Protein AF-A0A9N9IDR5-F1 (afdb_monomer_lite)

InterPro domains:
  IPR032675 Leucine-rich repeat domain superfamily [G3DSA:3.80.10.10] (1-60)

Secondary structure (DSSP, 8-state):
------EEE-TT-TT--HHHHHHHHHH-TT--EEE-TT-TTS-HHHHHHH-TTSEEE--------

Foldseek 3Di:
DQDQAQEEEPAPPQPDDLVNLQVCLVRHVNHQEYEHAPNVRDDVVSCCVSPVRHHYHRPDPPPVD

Structure (mmCIF, N/CA/C/O backbone):
data_AF-A0A9N9IDR5-F1
#
_entry.id   AF-A0A9N9IDR5-F1
#
loop_
_atom_site.group_PDB
_atom_site.id
_atom_sit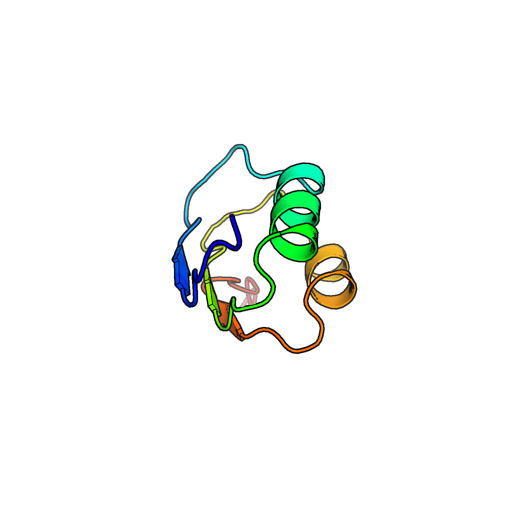e.type_symbol
_atom_site.label_atom_id
_atom_site.label_alt_id
_atom_site.label_comp_id
_atom_site.label_asym_id
_atom_site.label_entity_id
_atom_site.label_seq_id
_atom_site.pdbx_PDB_ins_code
_atom_site.Cartn_x
_atom_site.Cartn_y
_atom_site.Cartn_z
_atom_site.occupancy
_atom_site.B_iso_or_equiv
_atom_site.auth_seq_id
_atom_site.auth_comp_id
_atom_site.auth_asym_id
_atom_site.auth_atom_id
_atom_site.pdbx_PDB_model_num
ATOM 1 N N . MET A 1 1 ? -18.589 13.996 -0.180 1.00 51.50 1 MET A N 1
ATOM 2 C CA . MET A 1 1 ? -18.925 12.611 -0.579 1.00 51.50 1 MET A CA 1
ATOM 3 C C . MET A 1 1 ? -17.842 11.715 -0.016 1.00 51.50 1 MET A C 1
ATOM 5 O O . MET A 1 1 ? -16.689 11.965 -0.332 1.00 51.50 1 MET A O 1
ATOM 9 N N . CYS A 1 2 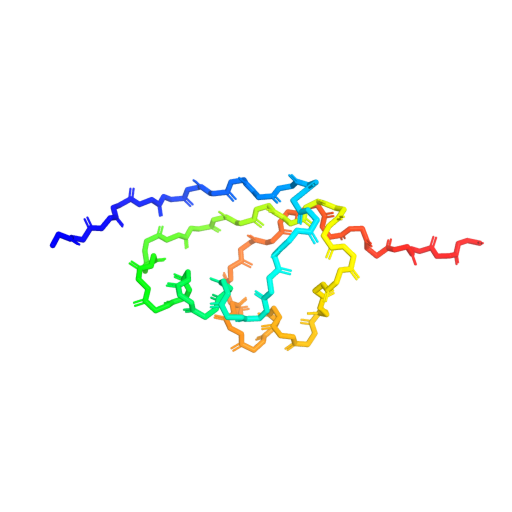? -18.178 10.740 0.828 1.00 56.59 2 CYS A N 1
ATOM 10 C CA . CYS A 1 2 ? -17.221 9.704 1.222 1.00 56.59 2 CYS A CA 1
ATOM 11 C C . CYS A 1 2 ? -17.277 8.598 0.166 1.00 56.59 2 CYS A C 1
ATOM 13 O O . CYS A 1 2 ? -18.348 8.045 -0.086 1.00 56.59 2 CYS A O 1
ATOM 15 N N . LEU A 1 3 ? -16.154 8.335 -0.498 1.00 73.62 3 LEU A N 1
ATOM 16 C CA . LEU A 1 3 ? -16.034 7.235 -1.449 1.00 73.62 3 LEU A CA 1
ATOM 17 C C . LEU A 1 3 ? -15.911 5.934 -0.652 1.00 73.62 3 LEU A C 1
ATOM 19 O O . LEU A 1 3 ? -14.932 5.742 0.059 1.00 73.62 3 LEU A O 1
ATOM 23 N N . ASN A 1 4 ? -16.904 5.051 -0.764 1.00 87.56 4 ASN A N 1
ATOM 24 C CA . ASN A 1 4 ? -16.873 3.737 -0.120 1.00 87.56 4 ASN A CA 1
ATOM 25 C C . ASN A 1 4 ? -16.176 2.714 -1.031 1.00 87.56 4 ASN A C 1
ATOM 27 O O . ASN A 1 4 ? -16.792 1.770 -1.521 1.00 87.56 4 ASN A O 1
ATOM 31 N N . ILE A 1 5 ? -14.911 2.988 -1.355 1.00 93.25 5 ILE A N 1
ATOM 32 C CA . ILE A 1 5 ? -14.072 2.095 -2.157 1.00 93.25 5 ILE A CA 1
ATOM 33 C C . ILE A 1 5 ? -13.358 1.150 -1.198 1.00 93.25 5 ILE A C 1
ATOM 35 O O . ILE A 1 5 ? -12.570 1.609 -0.380 1.00 93.25 5 ILE A O 1
ATOM 39 N N . ILE A 1 6 ? -13.636 -0.146 -1.338 1.00 95.31 6 ILE A N 1
ATOM 40 C CA . ILE A 1 6 ? -13.063 -1.221 -0.511 1.00 95.31 6 ILE A CA 1
ATOM 41 C C . ILE A 1 6 ? -11.864 -1.878 -1.212 1.00 95.31 6 ILE A C 1
ATOM 43 O O . ILE A 1 6 ? -10.883 -2.241 -0.571 1.00 95.31 6 ILE A O 1
ATOM 47 N N . TYR A 1 7 ? -11.906 -1.967 -2.543 1.00 95.12 7 TYR A N 1
ATOM 48 C CA . TYR A 1 7 ? -10.869 -2.576 -3.373 1.00 95.12 7 TYR A CA 1
ATOM 49 C C . TYR A 1 7 ? -10.438 -1.603 -4.469 1.00 95.12 7 TYR A C 1
ATOM 51 O O . TYR A 1 7 ? -11.287 -1.059 -5.184 1.00 95.12 7 TYR A O 1
ATOM 59 N N . LEU A 1 8 ? -9.131 -1.403 -4.622 1.00 94.56 8 LEU A N 1
ATOM 60 C CA . LEU A 1 8 ? -8.558 -0.555 -5.661 1.00 94.56 8 LEU A CA 1
ATOM 61 C C . LEU A 1 8 ? -7.383 -1.268 -6.338 1.00 94.56 8 LEU A C 1
ATOM 63 O O . LEU A 1 8 ? -6.360 -1.519 -5.711 1.00 94.56 8 LEU A O 1
ATOM 67 N N . ASP A 1 9 ? -7.517 -1.560 -7.630 1.00 94.06 9 ASP A N 1
ATOM 68 C CA . ASP A 1 9 ? -6.429 -2.094 -8.454 1.00 94.06 9 ASP A CA 1
ATOM 69 C C . ASP A 1 9 ? -5.762 -0.959 -9.233 1.00 94.06 9 ASP A C 1
ATOM 71 O O . ASP A 1 9 ? -6.401 -0.234 -10.000 1.00 94.06 9 ASP A O 1
ATOM 75 N N . LEU A 1 10 ? -4.465 -0.799 -8.996 1.00 92.69 10 LEU A N 1
ATOM 76 C CA . LEU A 1 10 ? -3.595 0.164 -9.650 1.00 92.69 10 LEU A CA 1
ATOM 77 C C . LEU A 1 10 ? -2.385 -0.510 -10.316 1.00 92.69 10 LEU A C 1
ATOM 79 O O . LEU A 1 10 ? -1.415 0.162 -10.690 1.00 92.69 10 LEU A O 1
ATOM 83 N N . GLY A 1 11 ? -2.443 -1.827 -10.502 1.00 92.06 11 GLY A N 1
ATOM 84 C CA . GLY A 1 11 ? -1.412 -2.619 -11.143 1.00 92.06 11 GLY A CA 1
ATOM 85 C C . GLY A 1 11 ? -1.037 -2.094 -12.531 1.00 92.06 11 GLY A C 1
ATOM 86 O O . GLY A 1 11 ? -1.843 -1.544 -13.277 1.00 92.06 11 GLY A O 1
ATOM 87 N N . TYR A 1 12 ? 0.237 -2.256 -12.879 1.00 89.75 12 TYR A N 1
ATOM 88 C CA . TYR A 1 12 ? 0.873 -1.851 -14.132 1.00 89.75 12 TYR A CA 1
ATOM 89 C C . TYR A 1 12 ? 0.814 -0.347 -14.434 1.00 89.75 12 TYR A C 1
ATOM 91 O O . TYR A 1 12 ? 1.204 0.086 -15.522 1.00 89.75 12 TYR A O 1
ATOM 99 N N . THR A 1 13 ? 0.406 0.478 -13.470 1.00 90.38 13 THR A N 1
ATOM 100 C CA . THR A 1 13 ? 0.313 1.923 -13.663 1.00 90.38 13 THR A CA 1
ATOM 101 C C . THR A 1 13 ? 1.683 2.584 -13.475 1.00 90.38 13 THR A C 1
ATOM 103 O O . THR A 1 13 ? 2.142 2.847 -12.364 1.00 90.38 13 THR A O 1
ATOM 106 N N . LEU A 1 14 ? 2.344 2.912 -14.589 1.00 81.94 14 LEU A N 1
ATOM 107 C CA . LEU A 1 14 ? 3.723 3.438 -14.615 1.00 81.94 14 LEU A CA 1
ATOM 108 C C . LEU A 1 14 ? 3.886 4.848 -14.006 1.00 81.94 14 LEU A C 1
ATOM 110 O O . LEU A 1 14 ? 4.999 5.267 -13.673 1.00 81.94 14 LEU A O 1
ATOM 114 N N . SER A 1 15 ? 2.785 5.589 -13.871 1.00 87.88 15 SER A N 1
ATOM 115 C CA . SER A 1 15 ? 2.776 6.993 -13.438 1.00 87.88 15 SER A CA 1
ATOM 116 C C . SER A 1 15 ? 2.371 7.195 -11.977 1.00 87.88 15 SER A C 1
ATOM 118 O O . SER A 1 15 ? 2.200 8.338 -11.552 1.00 87.88 15 SER A O 1
ATOM 120 N N . ILE A 1 16 ? 2.223 6.122 -11.191 1.00 89.75 16 ILE A N 1
ATOM 121 C CA . ILE A 1 16 ? 1.913 6.263 -9.763 1.00 89.75 16 ILE A CA 1
ATOM 122 C C . ILE A 1 16 ? 3.110 6.854 -9.038 1.00 89.75 16 ILE A C 1
ATOM 124 O O . ILE A 1 16 ? 4.263 6.472 -9.247 1.00 89.75 16 ILE A O 1
ATOM 128 N N . SER A 1 17 ? 2.806 7.816 -8.177 1.00 90.50 17 SER A N 1
ATOM 129 C CA . SER A 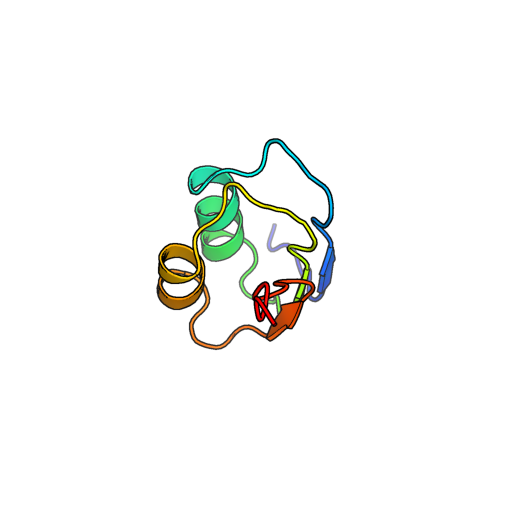1 17 ? 3.778 8.516 -7.354 1.00 90.50 17 SER A CA 1
ATOM 130 C C . SER A 1 17 ? 3.388 8.441 -5.882 1.00 90.50 17 SER A C 1
ATOM 132 O O . SER A 1 17 ? 2.252 8.121 -5.529 1.00 90.50 17 SER A O 1
ATOM 134 N N . CYS A 1 18 ? 4.307 8.843 -5.007 1.00 90.56 18 CYS A N 1
ATOM 135 C CA . CYS A 1 18 ? 4.009 9.007 -3.586 1.00 90.56 18 CYS A CA 1
ATOM 136 C C . CYS A 1 18 ? 2.854 9.994 -3.327 1.00 90.56 18 CYS A C 1
ATOM 138 O O . CYS A 1 18 ? 2.198 9.892 -2.297 1.00 90.56 18 CYS A O 1
ATOM 140 N N . ILE A 1 19 ? 2.603 10.950 -4.232 1.00 93.81 19 ILE A N 1
ATOM 141 C CA . ILE A 1 19 ? 1.479 11.891 -4.112 1.00 93.81 19 ILE A CA 1
ATOM 142 C C . ILE A 1 19 ? 0.155 11.153 -4.324 1.00 93.81 19 ILE A C 1
ATOM 144 O O . ILE A 1 19 ? -0.775 11.343 -3.549 1.00 93.81 19 ILE A O 1
ATOM 148 N N . THR A 1 20 ? 0.092 10.261 -5.317 1.00 93.19 20 THR A N 1
ATOM 149 C CA . THR A 1 20 ? -1.082 9.416 -5.580 1.00 93.19 20 THR A CA 1
ATOM 150 C C . THR A 1 20 ? -1.444 8.586 -4.350 1.00 93.19 20 THR A C 1
ATOM 152 O O . THR A 1 20 ? -2.596 8.573 -3.932 1.00 93.19 20 THR A O 1
ATOM 155 N N . LEU A 1 21 ? -0.446 7.954 -3.727 1.00 94.25 21 LEU A N 1
ATOM 156 C CA . LEU A 1 21 ? -0.650 7.131 -2.534 1.00 94.25 21 LEU A CA 1
ATOM 157 C C . LEU A 1 21 ? -1.122 7.946 -1.326 1.00 94.25 21 LEU A C 1
ATOM 159 O O . LEU A 1 21 ? -1.979 7.483 -0.584 1.00 94.25 21 LEU A O 1
ATOM 163 N N . LYS A 1 22 ? -0.619 9.174 -1.148 1.00 95.81 22 LYS A N 1
ATOM 164 C CA . LYS A 1 22 ? -1.117 10.074 -0.096 1.00 95.81 22 LYS A CA 1
ATOM 165 C C . LYS A 1 22 ? -2.585 10.422 -0.302 1.00 95.81 22 LYS A C 1
ATOM 167 O O . LYS A 1 22 ? -3.360 10.312 0.631 1.00 95.81 22 LYS A O 1
ATOM 172 N N . ILE A 1 23 ? -2.978 10.768 -1.528 1.00 94.88 23 ILE A N 1
ATOM 173 C CA . ILE A 1 23 ? -4.380 11.075 -1.839 1.0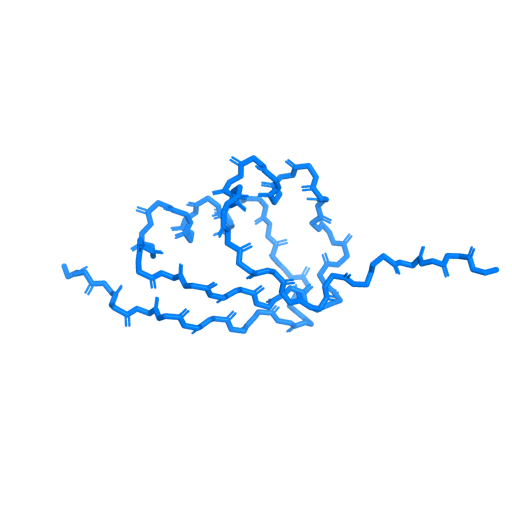0 94.88 23 ILE A CA 1
ATOM 174 C C . ILE A 1 23 ? -5.275 9.870 -1.529 1.00 94.88 23 ILE A C 1
ATOM 176 O O . ILE A 1 23 ? -6.347 10.052 -0.961 1.00 94.88 23 ILE A O 1
ATOM 180 N N . ILE A 1 24 ? -4.827 8.654 -1.854 1.00 94.19 24 ILE A N 1
ATOM 181 C CA . ILE A 1 24 ? -5.547 7.419 -1.519 1.00 94.19 24 ILE A CA 1
ATOM 182 C C . ILE A 1 24 ? -5.702 7.276 -0.001 1.00 94.19 24 ILE A C 1
ATOM 184 O O . ILE A 1 24 ? -6.827 7.131 0.466 1.00 94.19 24 ILE A O 1
ATOM 188 N N . ALA A 1 25 ? -4.613 7.385 0.765 1.00 94.00 25 ALA A N 1
ATOM 189 C CA . ALA A 1 25 ? -4.649 7.293 2.227 1.00 94.00 25 ALA A CA 1
ATOM 190 C C . ALA A 1 25 ? -5.547 8.370 2.872 1.00 94.00 25 ALA A C 1
ATOM 192 O O . ALA A 1 25 ? -6.277 8.091 3.822 1.00 94.00 25 ALA A O 1
ATOM 193 N N . ASP A 1 26 ? -5.530 9.585 2.321 1.00 94.56 26 ASP A N 1
ATOM 194 C CA . ASP A 1 26 ? -6.263 10.738 2.848 1.00 94.56 26 ASP A CA 1
ATOM 195 C C . ASP A 1 26 ? -7.771 10.697 2.542 1.00 94.56 26 ASP A C 1
ATOM 197 O O . ASP A 1 26 ? -8.529 11.402 3.200 1.00 94.56 26 ASP A O 1
ATOM 201 N N . HIS A 1 27 ? -8.219 9.923 1.542 1.00 93.00 27 HIS A N 1
ATOM 202 C CA . HIS A 1 27 ? -9.613 9.975 1.065 1.00 93.00 27 HIS A CA 1
ATOM 203 C C . HIS A 1 27 ? -10.333 8.623 1.046 1.00 93.00 27 HIS A C 1
ATOM 205 O O . HIS A 1 27 ? -11.564 8.597 1.113 1.00 93.00 27 HIS A O 1
ATOM 211 N N . LEU A 1 28 ? -9.612 7.504 0.927 1.00 93.75 28 LEU A N 1
ATOM 212 C CA . LEU A 1 28 ? -10.192 6.163 0.818 1.00 93.75 28 LEU A CA 1
ATOM 213 C C . LEU A 1 28 ? -10.084 5.417 2.152 1.00 93.75 28 LEU A C 1
ATOM 215 O O . LEU A 1 28 ? -9.427 4.391 2.263 1.00 93.75 28 LEU A O 1
ATOM 219 N N . HIS A 1 29 ? -10.749 5.940 3.181 1.00 91.25 29 HIS A N 1
ATOM 220 C CA . HIS A 1 29 ? -10.688 5.382 4.540 1.00 91.25 29 HIS A CA 1
ATOM 221 C C . HIS A 1 29 ? -11.355 4.006 4.699 1.00 91.25 29 HIS A C 1
ATOM 223 O O . HIS A 1 29 ? -11.142 3.351 5.712 1.00 91.25 29 HIS A O 1
ATOM 229 N N . ALA A 1 30 ? -12.181 3.592 3.735 1.00 93.38 30 ALA A N 1
ATOM 230 C CA . ALA A 1 30 ? -12.816 2.272 3.704 1.00 93.38 30 ALA A CA 1
ATOM 231 C C . ALA A 1 30 ? -12.032 1.253 2.861 1.00 93.38 30 ALA A C 1
ATOM 233 O O . ALA A 1 30 ? -12.522 0.149 2.642 1.00 93.38 30 ALA A O 1
ATOM 234 N N . LEU A 1 31 ? -10.858 1.634 2.340 1.00 94.81 31 LEU A N 1
ATOM 235 C CA . LEU A 1 31 ? -10.045 0.754 1.515 1.00 94.81 31 LEU A CA 1
ATOM 236 C C . LEU A 1 31 ? -9.484 -0.376 2.376 1.00 94.81 31 LEU A C 1
ATOM 238 O O . LEU A 1 31 ? -8.857 -0.118 3.399 1.00 94.81 31 LEU A O 1
ATOM 242 N N . GLU A 1 32 ? -9.693 -1.611 1.934 1.00 94.94 32 GLU A N 1
ATOM 243 C CA . GLU A 1 32 ? -9.194 -2.828 2.582 1.00 94.94 32 GLU A CA 1
ATOM 244 C C . GLU A 1 32 ? -8.089 -3.496 1.750 1.00 94.94 32 GLU A C 1
ATOM 246 O O . GLU A 1 32 ? -7.205 -4.142 2.308 1.00 94.94 32 GLU A O 1
ATOM 251 N N . TYR A 1 33 ? -8.085 -3.280 0.427 1.00 94.81 33 TYR A N 1
ATOM 252 C CA . TYR A 1 33 ? -7.070 -3.823 -0.476 1.00 94.81 33 TYR A CA 1
ATOM 253 C C . TYR A 1 33 ? -6.634 -2.820 -1.550 1.00 94.81 33 TYR A C 1
ATOM 255 O O . TYR A 1 33 ? -7.466 -2.189 -2.213 1.00 94.81 33 TYR A O 1
ATOM 263 N N . LEU A 1 34 ? -5.319 -2.739 -1.774 1.00 94.69 34 LEU A N 1
ATOM 264 C CA . LEU A 1 34 ? -4.700 -1.944 -2.834 1.00 94.69 34 LEU A CA 1
ATOM 265 C C . LEU A 1 34 ? -3.714 -2.788 -3.653 1.00 94.69 34 LEU A C 1
ATOM 267 O O . LEU A 1 34 ? -2.667 -3.188 -3.146 1.00 94.69 34 LEU A O 1
ATOM 271 N N . ASP A 1 35 ? -3.995 -3.002 -4.939 1.00 93.75 35 ASP A N 1
ATOM 272 C CA . ASP A 1 35 ? -3.047 -3.662 -5.844 1.00 93.75 35 ASP A CA 1
ATOM 273 C C . ASP A 1 35 ? -2.047 -2.665 -6.432 1.00 93.75 35 ASP A C 1
ATOM 275 O O . ASP A 1 35 ? -2.434 -1.682 -7.066 1.00 93.75 35 ASP A O 1
ATOM 279 N N . LEU A 1 36 ? -0.751 -2.930 -6.272 1.00 91.69 36 LEU A N 1
ATOM 280 C CA . LEU A 1 36 ? 0.335 -2.137 -6.855 1.00 91.69 36 LEU A CA 1
ATOM 281 C C . LEU A 1 36 ? 1.252 -2.988 -7.732 1.00 91.69 36 LEU A C 1
ATOM 283 O O . LEU A 1 36 ? 2.449 -2.704 -7.866 1.00 91.69 36 LEU A O 1
ATOM 287 N N . LYS A 1 37 ? 0.699 -4.034 -8.351 1.00 90.06 37 LYS A N 1
ATOM 288 C CA . LYS A 1 37 ? 1.426 -4.920 -9.252 1.00 90.06 37 LYS A CA 1
ATOM 289 C C . LYS A 1 37 ? 2.305 -4.168 -10.236 1.00 90.06 37 LYS A C 1
ATOM 291 O O . LYS A 1 37 ? 1.829 -3.326 -10.979 1.00 90.06 37 LYS A O 1
ATOM 296 N N . ASN A 1 38 ? 3.595 -4.491 -10.295 1.00 86.75 38 ASN A N 1
ATOM 297 C CA . ASN A 1 38 ? 4.531 -3.902 -11.264 1.00 86.75 38 ASN A CA 1
ATOM 298 C C . ASN A 1 38 ? 4.669 -2.353 -11.202 1.00 86.75 38 ASN A C 1
ATOM 300 O O . ASN A 1 38 ? 5.180 -1.727 -12.138 1.00 86.75 38 ASN A O 1
ATOM 304 N N . CYS A 1 39 ? 4.277 -1.721 -10.088 1.00 89.31 39 CYS A N 1
ATOM 305 C CA . CYS A 1 39 ? 4.485 -0.295 -9.815 1.00 89.31 39 CYS A CA 1
ATOM 306 C C . CYS A 1 39 ? 5.905 -0.030 -9.281 1.00 89.31 39 CYS A C 1
ATOM 308 O O . CYS A 1 39 ? 6.109 0.420 -8.156 1.00 89.31 39 CYS A O 1
ATOM 310 N N . HIS A 1 40 ? 6.907 -0.285 -10.124 1.00 84.00 40 HIS A N 1
ATOM 311 C CA . HIS A 1 40 ? 8.345 -0.264 -9.802 1.00 84.00 40 HIS A CA 1
ATOM 312 C C . HIS A 1 40 ? 8.901 1.067 -9.252 1.00 84.00 40 HIS A C 1
ATOM 314 O O . HIS A 1 40 ? 10.019 1.103 -8.744 1.00 84.00 40 HIS A O 1
ATOM 320 N N . ARG A 1 41 ? 8.160 2.178 -9.366 1.00 85.88 41 ARG A N 1
ATOM 321 C CA . ARG A 1 41 ? 8.569 3.500 -8.846 1.00 85.88 41 ARG A CA 1
ATOM 322 C C . ARG A 1 41 ? 8.182 3.715 -7.385 1.00 85.88 41 ARG A C 1
ATOM 324 O O . ARG A 1 41 ? 8.614 4.694 -6.778 1.00 85.88 41 ARG A O 1
ATOM 331 N N . ILE A 1 42 ? 7.354 2.834 -6.834 1.00 87.31 42 ILE A N 1
ATOM 332 C CA . ILE A 1 42 ? 6.931 2.891 -5.443 1.00 87.31 42 ILE A CA 1
ATOM 333 C C . ILE A 1 42 ? 7.934 2.106 -4.601 1.00 87.31 42 ILE A C 1
ATOM 335 O O . ILE A 1 42 ? 8.446 1.062 -5.006 1.00 87.31 42 ILE A O 1
ATOM 339 N N . SER A 1 43 ? 8.242 2.623 -3.416 1.00 87.50 43 SER A N 1
ATOM 340 C CA . SER A 1 43 ? 9.099 1.933 -2.450 1.00 87.50 43 SER A CA 1
ATOM 341 C C . SER A 1 43 ? 8.252 1.296 -1.355 1.00 87.50 43 SER A C 1
ATOM 343 O O . SER A 1 43 ? 7.278 1.897 -0.910 1.00 87.50 43 SER A O 1
ATOM 345 N N . GLN A 1 44 ? 8.675 0.140 -0.842 1.00 85.62 44 GLN A N 1
ATOM 346 C CA . GLN A 1 44 ? 7.999 -0.499 0.294 1.00 85.62 44 GLN A CA 1
ATOM 347 C C . GLN A 1 44 ? 7.876 0.457 1.494 1.00 85.62 44 GLN A C 1
ATOM 349 O O . GLN A 1 44 ? 6.828 0.570 2.112 1.00 85.62 44 GLN A O 1
ATOM 354 N N . LYS A 1 45 ? 8.905 1.281 1.732 1.00 90.75 45 LYS A N 1
ATOM 355 C CA . LYS A 1 45 ? 8.923 2.266 2.821 1.00 90.75 45 LYS A CA 1
ATOM 356 C C . LYS A 1 45 ? 7.750 3.255 2.797 1.00 90.75 45 LYS A C 1
ATOM 358 O O . LYS A 1 45 ? 7.313 3.688 3.860 1.00 90.75 45 LYS A O 1
ATOM 363 N N . ILE A 1 46 ? 7.287 3.692 1.618 1.00 92.00 46 ILE A N 1
ATOM 364 C CA . ILE A 1 46 ? 6.137 4.612 1.560 1.00 92.00 46 ILE A CA 1
ATOM 365 C C . ILE A 1 46 ? 4.821 3.866 1.791 1.00 92.00 46 ILE A C 1
ATOM 367 O O . ILE A 1 46 ? 3.906 4.452 2.360 1.00 92.00 46 ILE A O 1
ATOM 371 N N . ILE A 1 47 ? 4.757 2.588 1.413 1.00 92.12 47 ILE A N 1
ATOM 372 C CA . ILE A 1 47 ? 3.611 1.715 1.664 1.00 92.12 47 ILE A CA 1
ATOM 373 C C . ILE A 1 47 ? 3.455 1.467 3.156 1.00 92.12 47 ILE A C 1
ATOM 375 O O . ILE A 1 47 ? 2.434 1.857 3.706 1.00 92.12 47 ILE A O 1
ATOM 379 N N . ASP A 1 48 ? 4.501 0.991 3.829 1.00 91.94 48 ASP A N 1
ATOM 380 C CA . ASP A 1 48 ? 4.471 0.727 5.275 1.00 91.94 48 ASP A CA 1
ATOM 381 C C . ASP A 1 48 ? 4.111 1.986 6.083 1.00 91.94 48 ASP A C 1
ATOM 383 O O . ASP A 1 48 ? 3.500 1.918 7.146 1.00 91.94 48 ASP A O 1
ATOM 387 N N . LYS A 1 49 ? 4.496 3.167 5.577 1.00 95.06 49 LYS A N 1
ATOM 388 C CA . LYS A 1 49 ? 4.198 4.450 6.218 1.00 95.06 49 LYS A CA 1
ATOM 389 C C . LYS A 1 49 ? 2.745 4.894 6.040 1.00 95.06 49 LYS A C 1
ATOM 391 O O . LYS A 1 49 ? 2.205 5.515 6.950 1.00 95.06 49 LYS A O 1
ATOM 396 N N . LEU A 1 50 ? 2.172 4.715 4.851 1.00 95.06 50 LEU A N 1
ATOM 397 C CA . LEU A 1 50 ? 0.835 5.229 4.522 1.00 95.06 50 LEU A CA 1
ATOM 398 C C . LEU A 1 50 ? -0.271 4.211 4.801 1.00 95.06 50 LEU A C 1
ATOM 400 O O . LEU A 1 50 ? -1.398 4.606 5.076 1.00 95.06 50 LEU A O 1
ATOM 404 N N . PHE A 1 51 ? 0.060 2.927 4.733 1.00 93.50 51 PHE A N 1
ATOM 405 C CA . PHE A 1 51 ? -0.879 1.817 4.758 1.00 93.50 51 PHE A CA 1
ATOM 406 C C . PHE A 1 51 ? -0.375 0.696 5.685 1.00 93.50 51 PHE A C 1
ATOM 408 O O . PHE A 1 51 ? -0.148 -0.419 5.219 1.00 93.50 51 PHE A O 1
ATOM 415 N N . PRO A 1 52 ? -0.153 0.974 6.985 1.00 91.69 52 PRO A N 1
ATOM 416 C CA . PRO A 1 52 ? 0.444 0.002 7.906 1.00 91.69 52 PRO A CA 1
ATOM 417 C C . PRO A 1 52 ? -0.411 -1.259 8.103 1.00 91.69 52 PRO A C 1
ATOM 419 O O . PRO A 1 52 ? 0.142 -2.328 8.340 1.00 91.69 52 PRO A O 1
ATOM 422 N N . ASP A 1 53 ? -1.734 -1.131 7.969 1.00 92.50 53 ASP A N 1
ATOM 423 C CA . ASP A 1 53 ? -2.707 -2.199 8.235 1.00 92.50 53 ASP A CA 1
ATOM 424 C C . ASP A 1 53 ? -3.469 -2.652 6.972 1.00 92.50 53 ASP A C 1
ATOM 426 O O . ASP A 1 53 ? -4.416 -3.431 7.067 1.00 92.50 53 ASP A O 1
ATOM 430 N N . LEU A 1 54 ? -3.098 -2.148 5.788 1.00 93.38 54 LEU A N 1
ATOM 431 C CA . LEU A 1 54 ? -3.795 -2.443 4.530 1.00 93.38 54 LEU A CA 1
ATOM 432 C C . LEU A 1 54 ? -3.210 -3.681 3.851 1.00 93.38 54 LEU A C 1
ATOM 434 O O . LEU A 1 54 ? -1.989 -3.846 3.796 1.00 93.38 54 LEU A O 1
ATOM 438 N N . GLU A 1 55 ? -4.058 -4.499 3.230 1.00 93.12 55 GLU A N 1
ATOM 439 C CA . GLU A 1 55 ? -3.573 -5.559 2.355 1.00 93.12 55 GLU A CA 1
ATOM 440 C C . GLU A 1 55 ? -3.067 -4.969 1.027 1.00 93.12 55 GLU A C 1
ATOM 442 O O . GLU A 1 55 ? -3.785 -4.257 0.319 1.00 93.12 55 GLU A O 1
ATOM 447 N N . ILE A 1 56 ? -1.808 -5.261 0.683 1.00 91.06 56 ILE A N 1
ATOM 448 C CA . ILE A 1 56 ? -1.166 -4.757 -0.536 1.00 91.06 56 ILE A CA 1
ATOM 449 C C . ILE A 1 56 ? -0.913 -5.902 -1.510 1.00 91.06 56 ILE A C 1
ATOM 451 O O . ILE A 1 56 ? -0.134 -6.819 -1.246 1.00 91.06 56 ILE A O 1
ATOM 455 N N . GLY A 1 57 ? -1.547 -5.801 -2.672 1.00 86.81 57 GLY A N 1
ATOM 456 C CA . GLY A 1 57 ? -1.432 -6.739 -3.776 1.00 86.81 57 GLY A CA 1
ATOM 457 C C . GLY A 1 57 ? -0.252 -6.469 -4.699 1.00 86.81 57 GLY A C 1
ATOM 458 O O . GLY A 1 57 ? 0.208 -5.334 -4.848 1.00 86.81 57 GLY A O 1
ATOM 459 N N . GLY A 1 58 ? 0.229 -7.525 -5.360 1.00 71.62 58 GLY A N 1
ATOM 460 C CA . GLY A 1 58 ? 1.089 -7.400 -6.540 1.00 71.62 58 GLY A CA 1
ATOM 461 C C . GLY A 1 58 ? 2.494 -6.836 -6.298 1.00 71.62 58 GLY A C 1
ATOM 462 O O . GLY A 1 58 ? 3.279 -6.742 -7.246 1.00 71.62 58 GLY A O 1
ATOM 463 N N . TYR A 1 59 ? 2.855 -6.506 -5.055 1.00 59.88 59 TYR A N 1
ATOM 464 C CA . TYR A 1 59 ? 4.219 -6.145 -4.690 1.00 59.88 59 TYR A CA 1
ATOM 465 C C . TYR A 1 59 ? 5.100 -7.390 -4.768 1.00 59.88 59 TYR A C 1
ATOM 467 O O . TYR A 1 59 ? 5.351 -8.092 -3.790 1.00 59.88 59 TYR A O 1
ATOM 475 N N . TYR A 1 60 ? 5.557 -7.701 -5.976 1.00 53.56 60 TYR A N 1
ATOM 476 C CA . TYR A 1 60 ? 6.620 -8.665 -6.155 1.00 53.56 60 TYR A CA 1
ATOM 477 C C . TYR A 1 60 ? 7.863 -8.044 -5.536 1.00 53.56 60 TYR A C 1
ATOM 479 O O . TYR A 1 60 ? 8.559 -7.236 -6.152 1.00 53.56 60 TYR A O 1
ATOM 487 N N . ILE A 1 61 ? 8.160 -8.455 -4.304 1.00 50.38 61 ILE A N 1
ATOM 488 C CA . ILE A 1 61 ? 9.547 -8.653 -3.923 1.00 50.38 61 ILE A CA 1
ATOM 489 C C . ILE A 1 61 ? 10.085 -9.519 -5.058 1.00 50.38 61 ILE A C 1
ATOM 491 O O . ILE A 1 61 ? 9.696 -10.680 -5.201 1.00 50.38 61 ILE A O 1
ATOM 495 N N . LEU A 1 62 ? 10.905 -8.933 -5.930 1.00 46.12 62 LEU A N 1
ATOM 496 C CA . LEU A 1 62 ? 11.885 -9.713 -6.657 1.00 46.12 62 LEU A CA 1
ATOM 497 C C . LEU A 1 62 ? 12.700 -10.384 -5.551 1.00 46.12 62 LEU A C 1
ATOM 499 O O . LEU A 1 62 ? 13.674 -9.822 -5.055 1.00 46.12 62 LEU A O 1
ATOM 503 N N . LEU A 1 63 ? 12.243 -11.553 -5.098 1.00 44.34 63 LEU A N 1
ATOM 504 C CA . LEU A 1 63 ? 13.116 -12.575 -4.569 1.00 44.34 63 LEU A CA 1
ATOM 505 C C . LEU A 1 63 ? 14.026 -12.859 -5.754 1.00 44.34 63 LEU A C 1
ATOM 507 O O . LEU A 1 63 ? 13.685 -13.630 -6.648 1.00 44.34 63 LEU A O 1
ATOM 511 N N . LEU A 1 64 ? 15.103 -12.079 -5.829 1.00 39.78 64 LEU A N 1
ATOM 512 C CA . LEU A 1 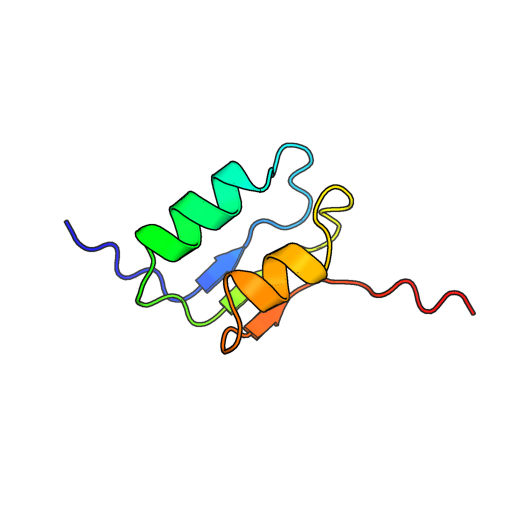64 ? 16.256 -12.368 -6.649 1.00 39.78 64 LEU A 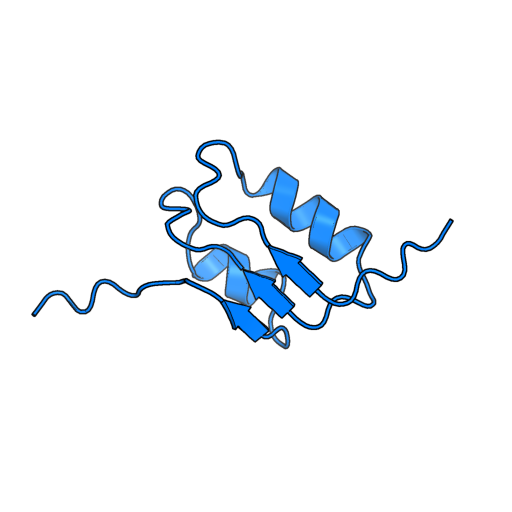CA 1
ATOM 513 C C . LEU A 1 64 ? 16.727 -13.736 -6.153 1.00 39.78 64 LEU A C 1
ATOM 515 O O . LEU A 1 64 ? 17.368 -13.829 -5.106 1.00 39.78 64 LEU A O 1
ATOM 519 N N . GLY A 1 65 ? 16.248 -14.783 -6.825 1.00 38.03 65 GLY A N 1
ATOM 520 C CA . GLY A 1 65 ? 16.866 -16.099 -6.802 1.00 38.03 65 GLY A CA 1
ATOM 521 C C . GLY A 1 65 ? 18.204 -16.054 -7.516 1.00 38.03 65 GLY A C 1
ATOM 522 O O . GLY A 1 65 ? 18.362 -15.197 -8.419 1.00 38.03 65 GLY A O 1
#

Sequence (65 aa):
MCLNIIYLDLGYTLSISCITLKIIADHLHALEYLDLKNCHRISQKIIDKLFPDLEIGGYYILLLG

Radius of gyration: 11.74 Å; chains: 1; bounding box: 36×29×23 Å

pLDDT: mean 85.18, std 15.41, range [38.03, 95.81]

Organism: NCBI:txid1117310